Protein AF-A0A2V7JS07-F1 (afdb_monomer)

Radius of gyration: 12.91 Å; Cα contacts (8 Å, |Δi|>4): 52; chains: 1; bounding box: 31×22×34 Å

Nearest PDB structures (foldseek):
  2jfu-assembly1_A  TM=9.604E-01  e=2.518E-04  Enterococcus faecium
  2gzm-assembly1_A  TM=9.681E-01  e=4.685E-04  Bacillus anthracis
  2oho-assembly1_A  TM=9.392E-01  e=7.593E-04  Streptococcus pyogenes M1 GAS
  2ohg-assembly1_A-2  TM=9.290E-01  e=7.087E-04  Streptococcus pyogenes M1 GAS
  5hj7-assembly1_A  TM=9.589E-01  e=1.072E-03  Mycobacterium tuberculosis H37Rv

Solvent-accessible surface area (backbone atoms only — not comparable to full-atom values): 3942 Å² total; per-residue (Å²): 134,83,87,72,59,49,77,44,74,31,54,34,72,74,45,50,63,56,52,50,52,45,47,73,77,42,73,86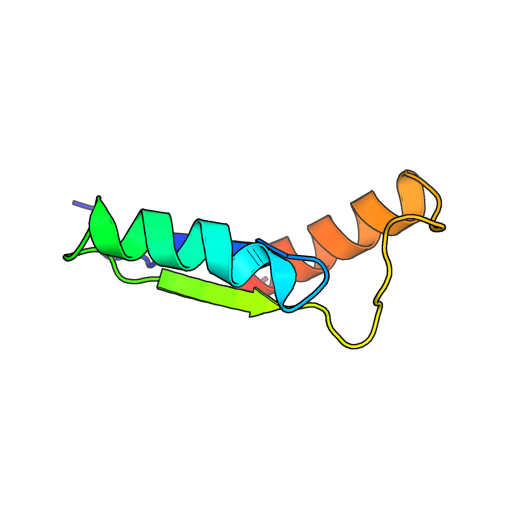,62,52,72,45,78,45,56,43,58,93,61,56,71,57,84,88,48,54,72,67,56,52,50,51,52,53,53,54,52,50,31,54,74,70,74,97

Sequence (64 aa):
MNAAPLGVFDSGIGGLTVARAVFEHMPHESVIYFGDTARVPYGPKSPDTVRRYASEIQAYLLGR

Structure (mmCIF, N/CA/C/O backbone):
data_AF-A0A2V7JS07-F1
#
_entry.id   AF-A0A2V7JS07-F1
#
loop_
_atom_site.group_PDB
_atom_site.id
_atom_site.type_symbol
_atom_site.label_atom_id
_atom_site.label_alt_id
_atom_site.label_comp_id
_atom_site.label_asym_id
_atom_site.label_entity_id
_atom_site.label_seq_id
_atom_site.pdbx_PDB_ins_code
_atom_site.Cartn_x
_atom_site.Cartn_y
_atom_site.Cartn_z
_atom_site.occupancy
_atom_site.B_iso_or_equiv
_atom_site.auth_seq_id
_atom_site.auth_comp_id
_atom_site.auth_asym_id
_atom_site.auth_atom_id
_atom_site.pdbx_PDB_model_num
ATOM 1 N N . MET A 1 1 ? -22.840 2.657 11.384 1.00 59.59 1 MET A N 1
ATOM 2 C CA . MET A 1 1 ? -21.366 2.678 11.291 1.00 59.59 1 MET A CA 1
ATOM 3 C C . MET A 1 1 ? -20.941 1.394 10.607 1.00 59.59 1 MET A C 1
ATOM 5 O O . MET A 1 1 ? -21.494 0.353 10.943 1.00 59.59 1 MET A O 1
ATOM 9 N N . ASN A 1 2 ? -20.084 1.481 9.593 1.00 77.12 2 ASN A N 1
ATOM 10 C CA . ASN A 1 2 ? -19.557 0.306 8.905 1.00 77.12 2 ASN A CA 1
ATOM 11 C C . ASN A 1 2 ? -18.410 -0.259 9.753 1.00 77.12 2 ASN A C 1
ATOM 13 O O . ASN A 1 2 ? -17.523 0.499 10.116 1.00 77.12 2 ASN A O 1
ATOM 17 N N . ALA A 1 3 ? -18.458 -1.545 10.098 1.00 85.88 3 ALA A N 1
ATOM 18 C CA . ALA A 1 3 ? -17.404 -2.211 10.867 1.00 85.88 3 ALA A CA 1
ATOM 19 C C . ALA A 1 3 ? -16.308 -2.820 9.969 1.00 85.88 3 ALA A C 1
ATOM 21 O O . ALA A 1 3 ? -15.406 -3.489 10.468 1.00 85.88 3 ALA A O 1
ATOM 22 N N . ALA A 1 4 ? -16.409 -2.646 8.647 1.00 91.69 4 ALA A N 1
ATOM 23 C CA . ALA A 1 4 ? -15.398 -3.126 7.718 1.00 91.69 4 ALA A CA 1
ATOM 24 C C . ALA A 1 4 ? -14.072 -2.362 7.904 1.00 91.69 4 ALA A C 1
ATOM 26 O O . ALA A 1 4 ? -14.103 -1.140 8.054 1.00 91.69 4 ALA A O 1
ATOM 27 N N . PRO A 1 5 ? -12.921 -3.054 7.847 1.00 93.38 5 PRO A N 1
ATOM 28 C CA . PRO A 1 5 ? -11.619 -2.414 7.961 1.00 93.38 5 PRO A CA 1
ATOM 29 C C . PRO A 1 5 ? -11.293 -1.554 6.734 1.00 93.38 5 PRO A C 1
ATOM 31 O O . PRO A 1 5 ? -11.717 -1.842 5.611 1.00 93.38 5 PRO A O 1
ATOM 34 N N . LEU A 1 6 ? -10.462 -0.535 6.934 1.00 92.94 6 LEU A N 1
ATOM 35 C CA . LEU A 1 6 ? -9.840 0.238 5.870 1.00 92.94 6 LEU A CA 1
ATOM 36 C C . LEU A 1 6 ? -8.726 -0.585 5.209 1.00 92.94 6 LEU A C 1
ATOM 38 O O . LEU A 1 6 ? -7.714 -0.897 5.834 1.00 92.94 6 LEU A O 1
ATOM 42 N N . GLY A 1 7 ? -8.893 -0.909 3.928 1.00 94.06 7 GLY A N 1
ATOM 43 C CA . GLY A 1 7 ? -7.837 -1.507 3.114 1.00 94.06 7 GLY A CA 1
ATOM 44 C C . GLY A 1 7 ? -6.874 -0.444 2.585 1.00 94.06 7 GLY A C 1
ATOM 45 O O . GLY A 1 7 ? -7.278 0.434 1.825 1.00 94.06 7 GLY A O 1
ATOM 46 N N . VAL A 1 8 ? -5.600 -0.541 2.951 1.00 94.31 8 VAL A N 1
ATOM 47 C CA . VAL A 1 8 ? -4.504 0.288 2.437 1.00 94.31 8 VAL A CA 1
ATOM 48 C C . VAL A 1 8 ? -3.543 -0.617 1.681 1.00 94.31 8 VAL A C 1
ATOM 50 O O . VAL A 1 8 ? -3.175 -1.676 2.184 1.00 94.31 8 VAL A O 1
ATOM 53 N N . PHE A 1 9 ? -3.106 -0.213 0.490 1.00 94.62 9 PHE A N 1
ATOM 54 C CA . PHE A 1 9 ? -2.066 -0.933 -0.235 1.00 94.62 9 PHE A CA 1
ATOM 55 C C . PHE A 1 9 ? -0.987 -0.002 -0.775 1.00 94.62 9 PHE A C 1
ATOM 57 O O . PHE A 1 9 ? -1.251 1.152 -1.109 1.00 94.62 9 PHE A O 1
ATOM 64 N N . ASP A 1 10 ? 0.225 -0.531 -0.878 1.00 93.75 10 ASP A N 1
ATOM 65 C CA . ASP A 1 10 ? 1.371 0.137 -1.483 1.00 93.75 10 ASP A CA 1
ATOM 66 C C . ASP A 1 10 ? 2.218 -0.881 -2.250 1.00 93.75 10 ASP A C 1
ATOM 68 O O . ASP A 1 10 ? 2.136 -2.093 -2.042 1.00 93.75 10 ASP A O 1
ATOM 72 N N . SER A 1 11 ? 3.078 -0.370 -3.124 1.00 89.12 11 SER A N 1
ATOM 73 C CA . SER A 1 11 ? 4.121 -1.154 -3.769 1.00 89.12 11 SER A CA 1
ATOM 74 C C . SER A 1 11 ? 5.061 -1.826 -2.764 1.00 89.12 11 SER A C 1
ATOM 76 O O . SER A 1 11 ? 5.613 -2.858 -3.095 1.00 89.12 11 SER A O 1
ATOM 78 N N . GLY A 1 12 ? 5.246 -1.316 -1.538 1.00 85.69 12 GLY A N 1
ATOM 79 C CA . GLY A 1 12 ? 6.109 -1.966 -0.552 1.00 85.69 12 GLY A CA 1
ATOM 80 C C . GLY A 1 12 ? 5.996 -1.383 0.856 1.00 85.69 12 GLY A C 1
ATOM 81 O O . GLY A 1 12 ? 4.916 -1.326 1.440 1.00 85.69 12 GLY A O 1
ATOM 82 N N . ILE A 1 13 ? 7.144 -1.018 1.439 1.00 86.62 13 ILE A N 1
ATOM 83 C CA . ILE A 1 13 ? 7.257 -0.555 2.837 1.00 86.62 13 ILE A CA 1
ATOM 84 C C . ILE A 1 13 ? 7.065 0.972 2.943 1.00 86.62 13 ILE A C 1
ATOM 86 O O . ILE A 1 13 ? 6.749 1.487 4.012 1.00 86.62 13 ILE A O 1
ATOM 90 N N . GLY A 1 14 ? 7.229 1.713 1.838 1.00 86.19 14 GLY A N 1
ATOM 91 C CA . GLY A 1 14 ? 7.145 3.179 1.823 1.00 86.19 14 GLY A CA 1
ATOM 92 C C . GLY A 1 14 ? 5.786 3.715 2.288 1.00 86.19 14 GLY A C 1
ATOM 93 O O . GLY A 1 14 ? 5.726 4.716 3.008 1.00 86.19 14 GLY A O 1
ATOM 94 N N . GLY A 1 15 ? 4.708 3.001 1.965 1.00 87.62 15 GLY A N 1
ATOM 95 C CA . GLY A 1 15 ? 3.339 3.315 2.370 1.00 87.62 15 GLY A CA 1
ATOM 96 C C . GLY A 1 15 ? 3.068 3.210 3.872 1.00 87.62 15 GLY A C 1
ATOM 97 O O . GLY A 1 15 ? 2.042 3.716 4.327 1.00 87.62 15 GLY A O 1
ATOM 98 N N . LEU A 1 16 ? 3.985 2.657 4.679 1.00 91.94 16 LEU A N 1
ATOM 99 C CA . LEU A 1 16 ? 3.848 2.676 6.141 1.00 91.94 16 LEU A CA 1
ATOM 100 C C . LEU A 1 16 ? 3.858 4.098 6.713 1.00 91.94 16 LEU A C 1
ATOM 102 O O . LEU A 1 16 ? 3.302 4.328 7.783 1.00 91.94 16 LEU A O 1
ATOM 106 N N . THR A 1 17 ? 4.437 5.064 5.998 1.00 93.81 17 THR A N 1
ATOM 107 C CA . THR A 1 17 ? 4.342 6.486 6.364 1.00 93.81 17 THR A CA 1
ATOM 108 C C . THR A 1 17 ? 2.893 6.981 6.340 1.00 93.81 17 THR A C 1
ATOM 110 O O . THR A 1 17 ? 2.457 7.658 7.270 1.00 93.81 17 THR A O 1
ATOM 113 N N . VAL A 1 18 ? 2.120 6.569 5.333 1.00 93.06 18 VAL A N 1
ATOM 114 C CA . VAL A 1 18 ? 0.687 6.867 5.221 1.00 93.06 18 VAL A CA 1
ATOM 115 C C . VAL A 1 18 ? -0.109 6.065 6.246 1.00 93.06 18 VAL A C 1
ATOM 117 O O . VAL A 1 18 ? -0.955 6.632 6.930 1.00 93.06 18 VAL A O 1
ATOM 120 N N . ALA A 1 19 ? 0.191 4.773 6.414 1.00 92.50 19 ALA A N 1
ATOM 121 C CA . ALA A 1 19 ? -0.480 3.940 7.415 1.00 92.50 19 ALA A CA 1
ATOM 122 C C . ALA A 1 19 ? -0.309 4.505 8.836 1.00 92.50 19 ALA A C 1
ATOM 124 O O . ALA A 1 19 ? -1.269 4.574 9.599 1.00 92.50 19 ALA A O 1
ATOM 125 N N . ARG A 1 20 ? 0.892 4.989 9.171 1.00 92.94 20 ARG A N 1
ATOM 126 C CA . ARG A 1 20 ? 1.159 5.682 10.435 1.00 92.94 20 ARG A CA 1
ATOM 127 C C . ARG A 1 20 ? 0.277 6.920 10.603 1.00 92.94 20 ARG A C 1
ATOM 129 O O . ARG A 1 20 ? -0.328 7.077 11.657 1.00 92.94 20 ARG A O 1
ATOM 136 N N . ALA A 1 21 ? 0.174 7.765 9.578 1.00 95.25 21 ALA A N 1
ATOM 137 C CA . ALA A 1 21 ? -0.674 8.954 9.635 1.00 95.25 21 ALA A CA 1
ATOM 138 C C . ALA A 1 21 ? -2.159 8.596 9.835 1.00 95.25 21 ALA A C 1
ATOM 140 O O . ALA A 1 21 ? -2.855 9.289 10.578 1.00 95.25 21 ALA A O 1
ATOM 141 N N . VAL A 1 22 ? -2.630 7.496 9.233 1.00 93.81 22 VAL A N 1
ATOM 142 C CA . VAL A 1 22 ? -3.982 6.965 9.472 1.00 93.81 22 VAL A CA 1
ATOM 143 C C . VAL A 1 22 ? -4.158 6.579 10.939 1.00 93.81 22 VAL A C 1
ATOM 145 O O . VAL A 1 22 ? -5.118 7.027 11.555 1.00 93.81 22 VAL A O 1
ATOM 148 N N . PHE A 1 23 ? -3.228 5.824 11.529 1.00 92.06 23 PHE A N 1
ATOM 149 C CA . PHE A 1 23 ? -3.322 5.452 12.947 1.00 92.06 23 PHE A CA 1
ATOM 150 C C . PHE A 1 23 ? -3.295 6.661 13.892 1.00 92.06 23 PHE A C 1
ATOM 152 O O . PHE A 1 23 ? -3.968 6.644 14.920 1.00 92.06 23 PHE A O 1
ATOM 159 N N . GLU A 1 24 ? -2.552 7.716 13.548 1.00 95.94 24 GLU A N 1
ATOM 160 C CA . GLU A 1 24 ? -2.483 8.948 14.345 1.00 95.94 24 GLU A CA 1
ATOM 161 C C . GLU A 1 24 ? -3.799 9.751 14.306 1.00 95.94 24 GLU A C 1
ATOM 163 O O . GLU A 1 24 ? -4.214 10.289 15.332 1.00 95.94 24 GLU A O 1
ATOM 168 N N . HIS A 1 25 ? -4.480 9.818 13.155 1.00 96.06 25 HIS A N 1
ATOM 169 C CA . HIS A 1 25 ? -5.699 10.629 12.981 1.00 96.06 25 HIS A CA 1
ATOM 170 C C . HIS A 1 25 ? -7.002 9.841 13.170 1.00 96.06 25 HIS A C 1
ATOM 172 O O . HIS A 1 25 ? -8.049 10.430 13.441 1.00 96.06 25 HIS A O 1
ATOM 178 N N . MET A 1 26 ? -6.955 8.519 13.013 1.00 93.81 26 MET A N 1
ATOM 179 C CA . MET A 1 26 ? -8.103 7.611 13.073 1.00 93.81 26 MET A CA 1
ATOM 180 C C . MET A 1 26 ? -7.794 6.414 13.993 1.00 93.81 26 MET A C 1
ATOM 182 O O . MET A 1 26 ? -7.824 5.265 13.551 1.00 93.81 26 MET A O 1
ATOM 186 N N . PRO A 1 27 ? -7.509 6.647 15.289 1.00 91.44 27 PRO A N 1
ATOM 187 C CA . PRO A 1 27 ? -6.987 5.619 16.200 1.00 91.44 27 PRO A CA 1
ATOM 188 C C . PRO A 1 27 ? -7.963 4.471 16.497 1.00 91.44 27 PRO A C 1
ATOM 190 O O . PRO A 1 27 ? -7.568 3.455 17.062 1.00 91.44 27 PRO A O 1
ATOM 193 N N . HIS A 1 28 ? -9.242 4.634 16.153 1.00 92.06 28 HIS A N 1
ATOM 194 C CA . HIS A 1 28 ? -10.285 3.632 16.373 1.00 92.06 28 HIS A CA 1
ATOM 195 C C . HIS A 1 28 ? -10.625 2.820 15.120 1.00 92.06 28 HIS A C 1
ATOM 197 O O . HIS A 1 28 ? -11.446 1.909 15.211 1.00 92.06 28 HIS A O 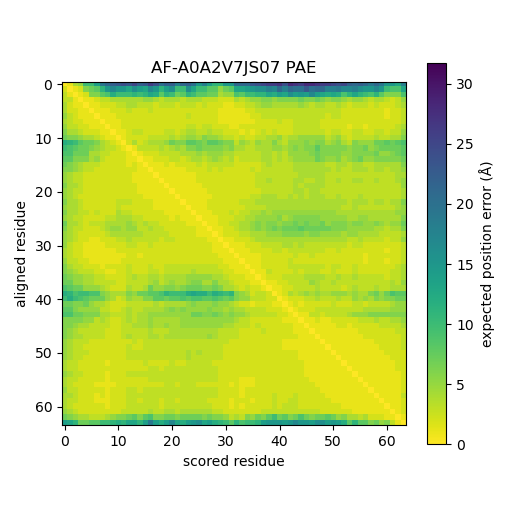1
ATOM 203 N N . GLU A 1 29 ? -10.021 3.133 13.971 1.00 92.19 29 GLU A N 1
ATOM 204 C CA . GLU A 1 29 ? -10.280 2.382 12.748 1.00 92.19 29 GLU A CA 1
ATOM 205 C C . GLU A 1 29 ? -9.461 1.098 12.675 1.00 92.19 29 GLU A C 1
ATOM 207 O O . GLU A 1 29 ? -8.273 1.055 13.004 1.00 92.19 29 GLU A O 1
ATOM 212 N N . SER A 1 30 ? -10.102 0.041 12.182 1.00 92.94 30 SER A N 1
ATOM 213 C CA . SER A 1 30 ? -9.401 -1.185 11.816 1.00 92.94 30 SER A CA 1
ATOM 214 C C . SER A 1 30 ? -8.758 -0.992 10.447 1.00 92.94 30 SER A C 1
ATOM 216 O O . SER A 1 30 ? -9.434 -0.597 9.503 1.00 92.94 30 SER A O 1
ATOM 218 N N . VAL A 1 31 ? -7.461 -1.269 10.321 1.00 93.12 31 VAL A N 1
ATOM 219 C CA . VAL A 1 31 ? -6.713 -1.082 9.070 1.00 93.12 31 VAL A CA 1
ATOM 220 C C . VAL A 1 31 ? -6.064 -2.398 8.656 1.00 93.12 31 VAL A C 1
ATOM 222 O O . VAL A 1 31 ? -5.384 -3.041 9.454 1.00 93.12 31 VAL A O 1
ATOM 225 N N . ILE A 1 32 ? -6.234 -2.772 7.389 1.00 94.50 32 ILE A N 1
ATOM 226 C CA . ILE A 1 32 ? -5.480 -3.842 6.730 1.00 94.50 32 ILE A CA 1
ATOM 227 C C . ILE A 1 32 ? -4.493 -3.179 5.775 1.00 94.50 32 ILE A C 1
ATOM 229 O O . ILE A 1 32 ? -4.904 -2.509 4.832 1.00 94.50 32 ILE A O 1
ATOM 233 N N . TYR A 1 33 ? -3.195 -3.381 6.001 1.00 94.75 33 TYR A N 1
ATOM 234 C CA . TYR A 1 33 ? -2.143 -2.899 5.107 1.00 94.75 33 TYR A CA 1
ATOM 235 C C . TYR A 1 33 ? -1.595 -4.040 4.245 1.00 94.75 33 TYR A C 1
ATOM 237 O O . TYR A 1 33 ? -1.158 -5.063 4.773 1.00 94.75 33 TYR A O 1
ATOM 245 N N . PHE A 1 34 ? -1.568 -3.846 2.929 1.00 94.75 34 PHE A N 1
ATOM 246 C CA . PHE A 1 34 ? -0.992 -4.773 1.960 1.00 94.75 34 PHE A CA 1
ATOM 247 C C . PHE A 1 34 ? 0.210 -4.133 1.254 1.00 94.75 34 PHE A C 1
ATOM 249 O O . PHE A 1 34 ? 0.061 -3.175 0.500 1.00 94.75 34 PHE A O 1
ATOM 256 N N . GLY A 1 35 ? 1.409 -4.674 1.465 1.00 94.19 35 GLY A N 1
ATOM 257 C CA . GLY A 1 35 ? 2.608 -4.256 0.731 1.00 94.19 35 GLY A CA 1
ATOM 258 C C . GLY A 1 35 ? 2.968 -5.257 -0.365 1.00 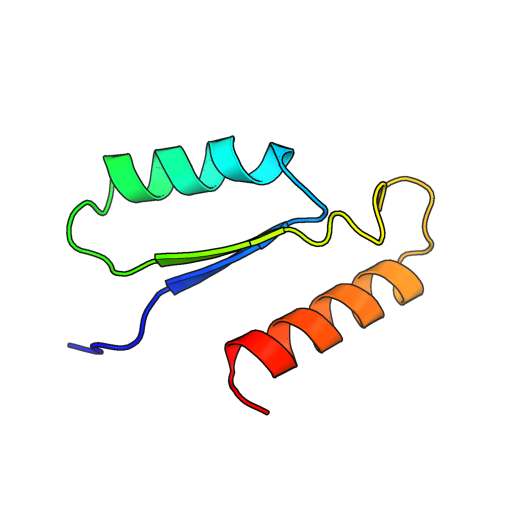94.19 35 GLY A C 1
ATOM 259 O O . GLY A 1 35 ? 3.319 -6.391 -0.042 1.00 94.19 35 GLY A O 1
ATOM 260 N N . ASP A 1 36 ? 2.951 -4.849 -1.638 1.00 94.00 36 ASP A N 1
ATOM 261 C CA . ASP A 1 36 ? 3.324 -5.707 -2.782 1.00 94.00 36 ASP A CA 1
ATOM 262 C C . ASP A 1 36 ? 4.850 -5.801 -2.986 1.00 94.00 36 ASP A C 1
ATOM 264 O O . ASP A 1 36 ? 5.409 -5.510 -4.049 1.00 94.00 36 ASP A O 1
ATOM 268 N N . THR A 1 37 ? 5.552 -6.229 -1.935 1.00 90.44 37 THR A N 1
ATOM 269 C CA . THR A 1 37 ? 7.021 -6.298 -1.914 1.00 90.44 37 THR A CA 1
ATOM 270 C C . THR A 1 37 ? 7.598 -7.236 -2.976 1.00 90.44 37 THR A C 1
ATOM 272 O O . THR A 1 37 ? 8.725 -7.028 -3.423 1.00 90.44 37 THR A O 1
ATOM 275 N N . ALA A 1 38 ? 6.819 -8.222 -3.435 1.00 90.50 38 ALA A N 1
ATOM 276 C CA . ALA A 1 38 ? 7.205 -9.162 -4.485 1.00 90.50 38 ALA A CA 1
ATOM 277 C C . ALA A 1 38 ? 7.368 -8.498 -5.865 1.00 90.50 38 ALA A C 1
ATOM 279 O O . ALA A 1 38 ? 8.034 -9.054 -6.741 1.00 90.50 38 ALA A O 1
ATOM 280 N N . ARG A 1 39 ? 6.761 -7.323 -6.078 1.00 89.12 39 ARG A N 1
ATOM 281 C CA . ARG A 1 39 ? 6.721 -6.639 -7.381 1.00 89.12 39 ARG A CA 1
ATOM 282 C C . ARG A 1 39 ? 7.355 -5.246 -7.354 1.00 89.12 39 ARG A C 1
ATOM 284 O O . ARG A 1 39 ? 7.252 -4.503 -8.336 1.00 89.12 39 ARG A O 1
ATOM 291 N N . VAL A 1 40 ? 8.051 -4.907 -6.266 1.00 86.44 40 VAL A N 1
ATOM 292 C CA . VAL A 1 40 ? 8.847 -3.676 -6.128 1.00 86.44 40 VAL A CA 1
ATOM 293 C C . VAL A 1 40 ? 9.985 -3.636 -7.160 1.00 86.44 40 VAL A C 1
ATOM 295 O O . VAL A 1 40 ? 10.604 -4.666 -7.428 1.00 86.44 40 VAL A O 1
ATOM 298 N N . PRO A 1 41 ? 10.346 -2.451 -7.693 1.00 88.81 41 PRO A N 1
ATOM 299 C CA . PRO A 1 41 ? 9.634 -1.176 -7.595 1.00 88.81 41 PRO A CA 1
ATOM 300 C C . PRO A 1 41 ? 8.586 -1.015 -8.704 1.00 88.81 41 PRO A C 1
ATOM 302 O O . PRO A 1 41 ? 8.773 -1.474 -9.833 1.00 88.81 41 PRO A O 1
ATOM 305 N N . TYR A 1 42 ? 7.510 -0.282 -8.404 1.00 91.00 42 TYR A N 1
ATOM 306 C CA . TYR A 1 42 ? 6.499 0.095 -9.403 1.00 91.00 42 TYR A CA 1
ATOM 307 C C . TYR A 1 42 ? 6.978 1.210 -10.337 1.00 91.00 42 TYR A C 1
ATOM 309 O O . TYR A 1 42 ? 6.556 1.249 -11.486 1.00 91.00 42 TYR A O 1
ATOM 317 N N . GLY A 1 43 ? 7.885 2.079 -9.875 1.00 90.62 43 GLY A N 1
ATOM 318 C CA . GLY A 1 43 ? 8.386 3.236 -10.630 1.00 90.62 43 GLY A CA 1
ATOM 319 C C . GLY A 1 43 ? 8.801 2.960 -12.087 1.00 90.62 43 GLY A C 1
ATOM 320 O O . GLY A 1 43 ? 8.370 3.698 -12.965 1.00 90.62 43 GLY A O 1
ATOM 321 N N . PRO A 1 44 ? 9.590 1.909 -12.389 1.00 93.56 44 PRO A N 1
ATOM 322 C CA . PRO A 1 44 ? 9.989 1.590 -13.763 1.00 93.56 44 PRO A CA 1
ATOM 323 C C . PRO A 1 44 ? 8.944 0.786 -14.557 1.00 93.56 44 PRO A C 1
ATOM 325 O O . PRO A 1 44 ? 9.211 0.402 -15.695 1.00 93.56 44 PRO A O 1
ATOM 328 N N . LYS A 1 45 ? 7.789 0.441 -13.974 1.00 93.94 45 LYS A N 1
ATOM 329 C CA . LYS A 1 45 ? 6.757 -0.357 -14.650 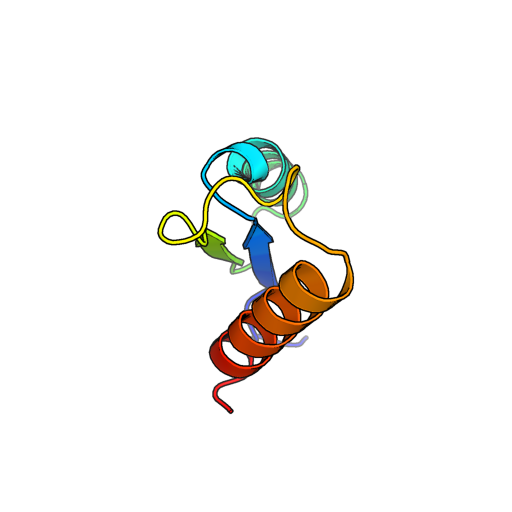1.00 93.94 45 LYS A CA 1
ATOM 330 C C . LYS A 1 45 ? 5.856 0.534 -15.501 1.00 93.94 45 LYS A C 1
ATOM 332 O O . LYS A 1 45 ? 5.681 1.717 -15.230 1.00 93.94 45 LYS A O 1
ATOM 337 N N . SER A 1 46 ? 5.250 -0.056 -16.532 1.00 96.81 46 SER A N 1
ATOM 338 C CA . SER A 1 46 ? 4.277 0.665 -17.350 1.00 96.81 46 SER A CA 1
ATOM 339 C C . SER A 1 46 ? 3.017 0.997 -16.539 1.00 96.81 46 SER A C 1
ATOM 341 O O . SER A 1 46 ? 2.648 0.226 -15.644 1.00 96.81 46 SER A O 1
ATOM 343 N N . PRO A 1 47 ? 2.298 2.081 -16.883 1.00 96.56 47 PRO A N 1
ATOM 344 C CA . PRO A 1 47 ? 1.030 2.416 -16.239 1.00 96.56 47 PRO A CA 1
ATOM 345 C C . PRO A 1 47 ? 0.029 1.256 -16.238 1.00 96.56 47 PRO A C 1
ATOM 347 O O . PRO A 1 47 ? -0.622 1.011 -15.228 1.00 96.56 47 PRO A O 1
ATOM 350 N N . ASP A 1 48 ? -0.054 0.492 -17.329 1.00 97.81 48 ASP A N 1
ATOM 351 C CA . ASP A 1 48 ? -0.965 -0.655 -17.423 1.00 97.81 48 ASP A CA 1
ATOM 352 C C . ASP A 1 48 ? -0.561 -1.806 -16.500 1.00 97.81 48 ASP A C 1
ATOM 354 O O . ASP A 1 48 ? -1.418 -2.455 -15.903 1.00 97.81 48 ASP A O 1
ATOM 358 N N . THR A 1 49 ? 0.744 -2.017 -16.311 1.00 96.25 49 THR A N 1
ATOM 359 C CA . THR A 1 49 ? 1.247 -2.999 -15.344 1.00 96.25 49 THR A CA 1
ATOM 360 C C . THR A 1 49 ? 0.872 -2.595 -13.920 1.00 96.25 49 THR A C 1
ATOM 362 O O . THR A 1 49 ? 0.371 -3.422 -13.1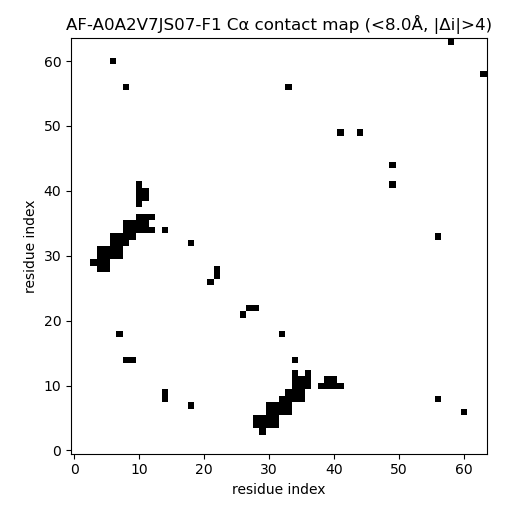62 1.00 96.25 49 THR A O 1
ATOM 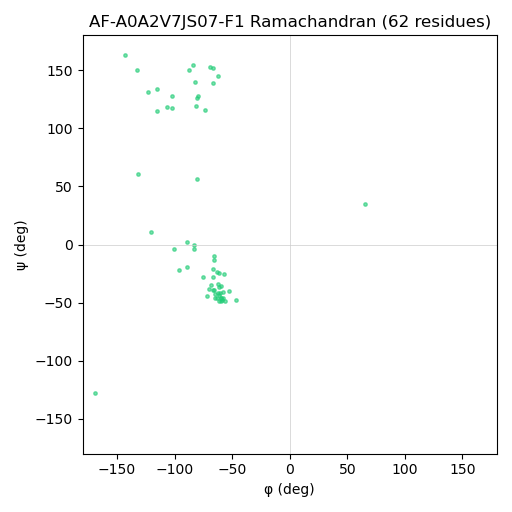365 N N . VAL A 1 50 ? 1.065 -1.321 -13.568 1.00 96.00 50 VAL A N 1
ATOM 366 C CA . VAL A 1 50 ? 0.727 -0.798 -12.235 1.00 96.00 50 VAL A CA 1
ATOM 367 C C . VAL A 1 50 ? -0.781 -0.864 -11.984 1.00 96.00 50 VAL A C 1
ATOM 369 O O . VAL A 1 50 ? -1.199 -1.293 -10.910 1.00 96.00 50 VAL A O 1
ATOM 372 N N . ARG A 1 51 ? -1.605 -0.513 -12.981 1.00 96.75 51 ARG A N 1
ATOM 373 C CA . ARG A 1 51 ? -3.069 -0.650 -12.909 1.00 96.75 51 ARG A CA 1
ATOM 374 C C . ARG A 1 51 ? -3.483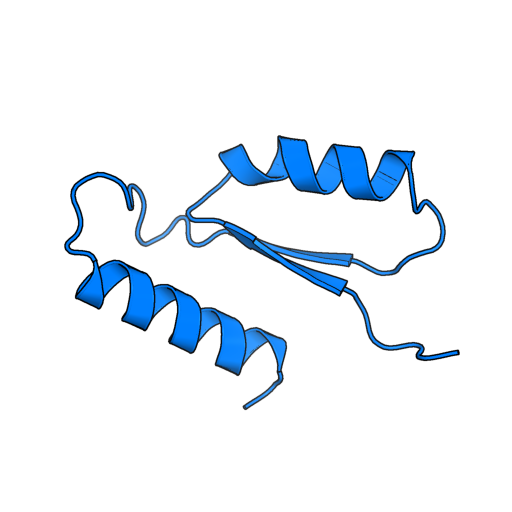 -2.093 -12.654 1.00 96.75 51 ARG A C 1
ATOM 376 O O . ARG A 1 51 ? -4.300 -2.329 -11.773 1.00 96.75 51 ARG A O 1
ATOM 383 N N . ARG A 1 52 ? -2.889 -3.050 -13.374 1.00 97.06 52 ARG A N 1
ATOM 384 C CA . ARG A 1 52 ? -3.169 -4.476 -13.171 1.00 97.06 52 ARG A CA 1
ATOM 385 C C . ARG A 1 52 ? -2.843 -4.911 -11.743 1.00 97.06 52 ARG A C 1
ATOM 387 O O . ARG A 1 52 ? -3.693 -5.517 -11.101 1.00 97.06 52 ARG A O 1
ATOM 394 N N . TYR A 1 53 ? -1.665 -4.563 -11.225 1.00 96.00 53 TYR A N 1
ATOM 395 C CA . TYR A 1 53 ? -1.302 -4.911 -9.847 1.00 96.00 53 TYR A CA 1
ATOM 396 C C . TYR A 1 53 ? -2.253 -4.282 -8.824 1.00 96.00 53 TYR A C 1
ATOM 398 O O . TYR A 1 53 ? -2.706 -4.965 -7.912 1.00 96.00 53 TYR A O 1
ATOM 406 N N . ALA A 1 54 ? -2.618 -3.010 -9.005 1.00 95.12 54 ALA A N 1
ATOM 407 C CA . ALA A 1 54 ? -3.585 -2.345 -8.138 1.00 95.12 54 ALA A CA 1
ATOM 408 C C . ALA A 1 54 ? -4.961 -3.037 -8.162 1.00 95.12 54 ALA A C 1
ATOM 410 O O . ALA A 1 54 ? -5.560 -3.231 -7.108 1.00 95.12 54 ALA A O 1
ATOM 411 N N . SER A 1 55 ? -5.444 -3.457 -9.337 1.00 96.50 55 SER A N 1
ATOM 412 C CA . SER A 1 55 ? -6.707 -4.196 -9.466 1.00 96.50 55 SER A CA 1
ATOM 413 C C . SER A 1 55 ? -6.662 -5.579 -8.810 1.00 96.50 55 SER A C 1
ATOM 415 O O . SER A 1 55 ? -7.634 -5.973 -8.172 1.00 96.50 55 SER A O 1
ATOM 417 N N . GLU A 1 56 ? -5.546 -6.303 -8.922 1.00 96.50 56 GLU A N 1
ATOM 418 C CA . GLU A 1 56 ? -5.361 -7.598 -8.249 1.00 96.50 56 GLU A CA 1
ATOM 419 C C . GLU A 1 56 ? -5.391 -7.449 -6.720 1.00 96.50 56 GLU A C 1
ATOM 421 O O . GLU A 1 56 ? -6.094 -8.192 -6.035 1.00 96.50 56 GLU A O 1
ATOM 426 N N . ILE A 1 57 ? -4.683 -6.452 -6.180 1.00 96.25 57 ILE A N 1
ATOM 427 C CA . ILE A 1 57 ? -4.660 -6.182 -4.735 1.00 96.25 57 ILE A CA 1
ATOM 428 C C . ILE A 1 57 ? -6.034 -5.710 -4.248 1.00 96.25 57 ILE A C 1
ATOM 430 O O . ILE A 1 57 ? -6.491 -6.113 -3.180 1.00 96.25 57 ILE A O 1
ATOM 434 N N . GLN A 1 58 ? -6.725 -4.888 -5.040 1.00 96.25 58 GLN A N 1
ATOM 435 C CA . GLN A 1 58 ? -8.088 -4.463 -4.739 1.00 96.25 58 GLN A CA 1
ATOM 436 C C . GLN A 1 58 ? -9.042 -5.660 -4.653 1.00 96.25 58 GLN A C 1
ATOM 438 O O . GLN A 1 58 ? -9.830 -5.729 -3.711 1.00 96.25 58 GLN A O 1
ATOM 443 N N . ALA A 1 59 ? -8.981 -6.596 -5.605 1.00 96.81 59 ALA A N 1
ATOM 444 C CA . ALA A 1 59 ? -9.802 -7.806 -5.576 1.00 96.81 59 ALA A CA 1
ATOM 445 C C . ALA A 1 59 ? -9.523 -8.634 -4.313 1.00 96.81 59 ALA A C 1
ATOM 447 O O . ALA A 1 59 ? -10.459 -8.963 -3.582 1.00 96.81 59 ALA A O 1
ATOM 448 N N . TYR A 1 60 ? -8.242 -8.828 -3.983 1.00 95.44 60 TYR A N 1
ATOM 449 C CA . TYR A 1 60 ? -7.818 -9.509 -2.760 1.00 95.44 60 TYR A CA 1
ATOM 450 C C . TYR A 1 60 ? -8.388 -8.856 -1.488 1.00 95.44 60 TYR A C 1
ATOM 452 O O . TYR A 1 60 ? -8.979 -9.540 -0.654 1.00 95.44 60 TYR A O 1
ATOM 460 N N . LEU A 1 61 ? -8.274 -7.530 -1.349 1.00 95.12 61 LEU A N 1
ATOM 461 C CA . LEU A 1 61 ? -8.790 -6.797 -0.183 1.00 95.12 61 LEU A CA 1
ATOM 462 C C . LEU A 1 61 ? -10.323 -6.821 -0.089 1.00 95.12 61 LEU A C 1
ATOM 464 O O . LEU A 1 61 ? -10.871 -6.742 1.009 1.00 95.12 61 LEU A O 1
ATOM 468 N N . LEU A 1 62 ? -11.018 -6.941 -1.222 1.00 94.94 62 LEU A N 1
ATOM 469 C CA . LEU A 1 62 ? -12.473 -7.092 -1.274 1.00 94.94 62 LEU A CA 1
ATOM 470 C C . LEU A 1 62 ? -12.941 -8.544 -1.073 1.00 94.94 62 LEU A C 1
ATOM 472 O O . LEU A 1 62 ? -14.151 -8.774 -1.044 1.00 94.94 62 LEU A O 1
ATOM 476 N N . GLY A 1 63 ? -12.021 -9.508 -0.960 1.00 90.19 63 GLY A N 1
ATOM 477 C CA . GLY A 1 63 ? -12.342 -10.935 -0.877 1.00 90.19 63 GLY A CA 1
ATOM 478 C C . GLY A 1 63 ? -12.986 -11.489 -2.152 1.00 90.19 63 GLY A C 1
ATOM 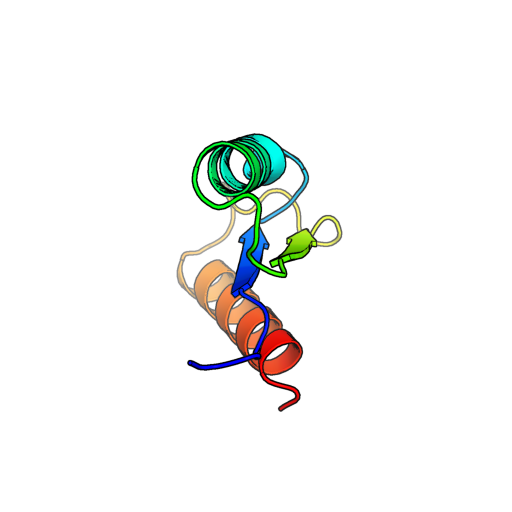479 O O . GLY A 1 63 ? -13.892 -12.317 -2.060 1.00 90.19 63 GLY A O 1
ATOM 480 N N . ARG A 1 64 ? -12.576 -10.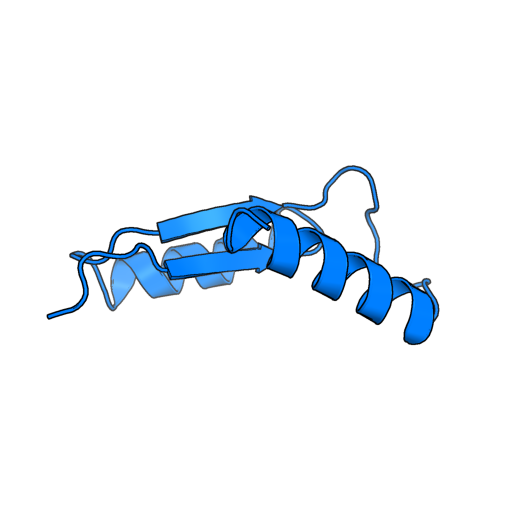986 -3.322 1.00 72.81 64 ARG A N 1
ATOM 481 C CA . ARG A 1 64 ? -13.092 -11.358 -4.649 1.00 72.81 64 ARG A CA 1
ATOM 482 C C . ARG A 1 64 ? -12.059 -12.095 -5.485 1.00 72.81 64 ARG A C 1
ATOM 484 O O . ARG A 1 64 ? -10.861 -11.759 -5.366 1.00 72.81 64 ARG A O 1
#

Foldseek 3Di:
DDLQAAEAEDCADPCVVVVVVCCVVPVPGHYDYYHNPVRPDCVPPDPVVVVVVVVVSVCVSVVD

pLDDT: mean 92.05, std 5.99, range [59.59, 97.81]

Secondary structure (DSSP, 8-state):
-----EEEEESSSTTHHHHHHHHHH-TTS-EEEEE-GGG---TTS-HHHHHHHHHHHHHHHTT-

Mean predicted aligned error: 3.64 Å